Protein AF-A0A1M4Y248-F1 (afdb_monomer)

pLDDT: mean 72.72, std 13.28, range [43.5, 87.31]

Structure (mmCIF, N/CA/C/O backbone):
data_AF-A0A1M4Y248-F1
#
_entry.id   AF-A0A1M4Y248-F1
#
loop_
_atom_site.group_PDB
_atom_site.id
_atom_site.type_symbol
_atom_site.label_atom_id
_atom_site.label_alt_id
_atom_site.label_comp_id
_atom_site.label_asym_id
_atom_site.label_entity_id
_atom_site.label_seq_id
_atom_site.pdbx_PDB_ins_code
_atom_site.Cartn_x
_atom_site.Cartn_y
_atom_site.Cartn_z
_atom_site.occupancy
_atom_site.B_iso_or_equiv
_atom_site.auth_seq_id
_atom_site.auth_comp_id
_atom_site.auth_asym_id
_atom_site.auth_atom_id
_atom_site.pdbx_PDB_model_num
ATOM 1 N N . MET A 1 1 ? -24.010 -9.526 38.617 1.00 43.50 1 MET A N 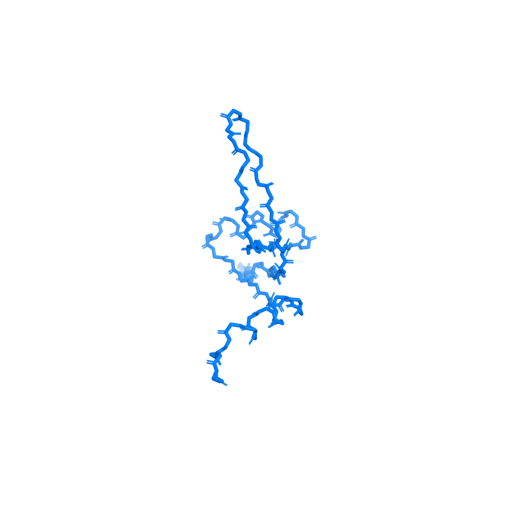1
ATOM 2 C CA . MET A 1 1 ? -24.115 -9.727 37.158 1.00 43.50 1 MET A CA 1
ATOM 3 C C . MET A 1 1 ? -22.857 -9.167 36.501 1.00 43.50 1 MET A C 1
ATOM 5 O O . MET A 1 1 ? -22.770 -7.949 36.371 1.00 43.50 1 MET A O 1
ATOM 9 N N . PRO A 1 2 ? -21.828 -9.971 36.187 1.00 45.72 2 PRO A N 1
ATOM 10 C CA . PRO A 1 2 ? -20.690 -9.456 35.438 1.00 45.72 2 PRO A CA 1
ATOM 11 C C . PRO A 1 2 ? -21.117 -9.234 33.982 1.00 45.72 2 PRO A C 1
ATOM 13 O O . PRO A 1 2 ? -21.640 -10.137 33.334 1.00 45.72 2 PRO A O 1
ATOM 16 N N . HIS A 1 3 ? -20.924 -8.013 33.486 1.00 45.03 3 HIS A N 1
ATOM 17 C CA . HIS A 1 3 ? -21.087 -7.688 32.074 1.00 45.03 3 HIS A CA 1
ATOM 18 C C . HIS A 1 3 ? -19.986 -8.414 31.303 1.00 45.03 3 HIS A C 1
ATOM 20 O O . HIS A 1 3 ? -18.828 -7.997 31.308 1.00 45.03 3 HIS A O 1
ATOM 26 N N . GLN A 1 4 ? -20.341 -9.533 30.680 1.00 55.06 4 GLN A N 1
ATOM 27 C CA . GLN A 1 4 ? -19.467 -10.252 29.768 1.00 55.06 4 GLN A CA 1
ATOM 28 C C . GLN A 1 4 ? -19.286 -9.365 28.533 1.00 55.06 4 GLN A C 1
ATOM 30 O O . GLN A 1 4 ? -20.136 -9.309 27.647 1.00 55.06 4 GLN A O 1
ATOM 35 N N . ARG A 1 5 ? -18.210 -8.573 28.543 1.00 48.31 5 ARG A N 1
ATOM 36 C CA . ARG A 1 5 ? -17.795 -7.712 27.437 1.00 48.31 5 ARG A CA 1
ATOM 37 C C . ARG A 1 5 ? -17.501 -8.646 26.268 1.00 48.31 5 ARG A C 1
ATOM 39 O O . ARG A 1 5 ? -16.481 -9.329 26.267 1.00 48.31 5 ARG A O 1
ATOM 46 N N . LEU A 1 6 ? -18.443 -8.746 25.334 1.00 48.00 6 LEU A N 1
ATOM 47 C CA . LEU A 1 6 ? -18.269 -9.488 24.096 1.00 48.00 6 LEU A CA 1
ATOM 48 C C . LEU A 1 6 ? -17.148 -8.774 23.333 1.00 48.00 6 LEU A C 1
ATOM 50 O O . LEU A 1 6 ? -17.369 -7.737 22.713 1.00 48.00 6 LEU A O 1
ATOM 54 N N . VAL A 1 7 ? -15.914 -9.255 23.478 1.00 51.09 7 VAL A N 1
ATOM 55 C CA . VAL A 1 7 ? -14.795 -8.794 22.662 1.00 51.09 7 VAL A CA 1
ATOM 56 C C . VAL A 1 7 ? -15.110 -9.309 21.269 1.00 51.09 7 VAL A C 1
ATOM 58 O O . VAL A 1 7 ? -14.981 -10.498 20.988 1.00 51.09 7 VAL A O 1
ATOM 61 N N . SER A 1 8 ? -15.638 -8.437 20.416 1.00 52.59 8 SER A N 1
ATOM 62 C CA . SER A 1 8 ? -15.798 -8.727 19.002 1.00 52.59 8 SER A CA 1
ATOM 63 C C . SER A 1 8 ? -14.402 -8.958 18.434 1.00 52.59 8 SER A C 1
ATOM 65 O O . SER A 1 8 ? -13.688 -8.010 18.117 1.00 52.59 8 SER A O 1
ATOM 67 N N . HIS A 1 9 ? -13.995 -10.223 18.353 1.00 55.69 9 HIS A N 1
ATOM 68 C CA . HIS A 1 9 ? -12.788 -10.679 17.668 1.00 55.69 9 HIS A CA 1
ATOM 69 C C . HIS A 1 9 ? -12.959 -10.557 16.152 1.00 55.69 9 HIS A C 1
ATOM 71 O O . HIS A 1 9 ? -12.685 -11.505 15.421 1.00 55.69 9 HIS A O 1
ATOM 77 N N . THR A 1 10 ? -13.472 -9.427 15.667 1.00 59.97 10 THR A N 1
ATOM 78 C CA . THR A 1 10 ? -13.469 -9.167 14.237 1.00 59.97 10 THR A CA 1
ATOM 79 C C . THR A 1 10 ? -11.999 -9.067 13.847 1.00 59.97 10 THR A C 1
ATOM 81 O O . THR A 1 10 ? -11.298 -8.208 14.392 1.00 59.97 10 THR A O 1
ATOM 84 N N . PRO A 1 11 ? -11.491 -9.978 13.005 1.00 61.91 11 PRO A N 1
ATOM 85 C CA . PRO A 1 11 ? -10.101 -9.929 12.599 1.00 61.91 11 PRO A CA 1
ATOM 86 C C . PRO A 1 11 ? -9.844 -8.575 11.925 1.00 61.91 11 PRO A C 1
ATOM 88 O O . PRO A 1 11 ? -10.709 -8.097 11.178 1.00 61.91 11 PRO A O 1
ATOM 91 N N . PRO A 1 12 ? -8.709 -7.922 12.221 1.00 64.56 12 PRO A N 1
ATOM 92 C CA . PRO A 1 12 ? -8.361 -6.657 11.590 1.00 64.56 12 PRO A CA 1
ATOM 93 C C . PRO A 1 12 ? -8.350 -6.850 10.073 1.00 64.56 12 PRO A C 1
ATOM 95 O O . PRO A 1 12 ? -7.756 -7.806 9.573 1.00 64.56 12 PRO A O 1
ATOM 98 N N . GLN A 1 13 ? -9.055 -5.969 9.361 1.00 74.81 13 GLN A N 1
ATOM 99 C CA . GLN A 1 13 ? -9.221 -6.065 7.914 1.00 74.81 13 GLN A CA 1
ATOM 100 C C . GLN A 1 13 ? -8.187 -5.185 7.225 1.00 74.81 13 GLN A C 1
ATOM 102 O O . GLN A 1 13 ? -8.261 -3.962 7.305 1.00 74.81 13 GLN A O 1
ATOM 107 N N . GLY A 1 14 ? -7.234 -5.816 6.546 1.00 79.25 14 GLY A N 1
ATOM 108 C CA . GLY A 1 14 ? -6.306 -5.111 5.669 1.00 79.25 14 GLY A CA 1
ATOM 109 C C . GLY A 1 14 ? -6.868 -4.928 4.257 1.00 79.25 14 GLY A C 1
ATOM 110 O O . GL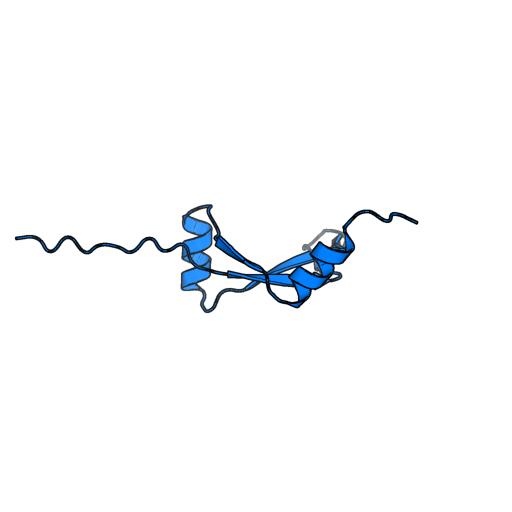Y A 1 14 ? -7.802 -5.624 3.847 1.00 79.25 14 GLY A O 1
ATOM 111 N N . ILE A 1 15 ? -6.272 -4.028 3.479 1.00 82.44 15 ILE A N 1
ATOM 112 C CA . ILE A 1 15 ? -6.519 -3.928 2.035 1.00 82.44 15 ILE A CA 1
ATOM 113 C C . ILE A 1 15 ? -5.297 -4.481 1.308 1.00 82.44 15 ILE A C 1
ATOM 115 O O . ILE A 1 15 ? -4.192 -3.964 1.467 1.00 82.44 15 ILE A O 1
ATOM 119 N N . LEU A 1 16 ? -5.500 -5.535 0.515 1.00 83.94 16 LEU A N 1
ATOM 120 C CA . LEU A 1 16 ? -4.464 -6.130 -0.323 1.00 83.94 16 LEU A CA 1
ATOM 121 C C . LEU A 1 16 ? -4.337 -5.337 -1.625 1.00 83.94 16 LEU A C 1
ATOM 123 O O . LEU A 1 16 ? -5.313 -5.178 -2.361 1.00 83.94 16 LEU A O 1
ATOM 127 N N . GLN A 1 17 ? -3.131 -4.871 -1.914 1.00 82.81 17 GLN A N 1
ATOM 128 C CA . GLN A 1 17 ? -2.792 -4.102 -3.104 1.00 82.81 17 GLN A CA 1
ATOM 129 C C . GLN A 1 17 ? -1.597 -4.732 -3.814 1.00 82.81 17 GLN A C 1
ATOM 131 O O . GLN A 1 17 ? -0.721 -5.328 -3.183 1.00 82.81 17 GLN A O 1
ATOM 136 N N . ASP A 1 18 ? -1.564 -4.576 -5.133 1.00 83.00 18 ASP A N 1
ATOM 137 C CA . ASP A 1 18 ? -0.379 -4.869 -5.927 1.00 83.00 18 ASP A CA 1
ATOM 138 C C . ASP A 1 18 ? 0.652 -3.750 -5.735 1.00 83.00 18 ASP A C 1
ATOM 140 O O . ASP A 1 18 ? 0.332 -2.568 -5.863 1.00 83.00 18 ASP A O 1
ATOM 144 N N . ALA A 1 19 ? 1.883 -4.133 -5.412 1.00 81.75 19 ALA A N 1
ATOM 145 C CA . ALA A 1 19 ? 3.017 -3.227 -5.269 1.00 81.75 19 ALA A CA 1
ATOM 146 C C . ALA A 1 19 ? 3.969 -3.279 -6.473 1.00 81.75 19 ALA A C 1
ATOM 148 O O . ALA A 1 19 ? 4.993 -2.597 -6.476 1.00 81.75 19 ALA A O 1
ATOM 149 N N . GLY A 1 20 ? 3.645 -4.070 -7.500 1.00 83.06 20 GLY A N 1
ATOM 150 C CA . GLY A 1 20 ? 4.449 -4.203 -8.703 1.00 83.06 20 GLY A CA 1
ATOM 151 C C . GLY A 1 20 ? 5.812 -4.822 -8.420 1.00 83.06 20 GLY A C 1
ATOM 152 O O . GLY A 1 20 ? 5.905 -5.909 -7.842 1.00 83.06 20 GLY A O 1
ATOM 153 N N . GLU A 1 21 ? 6.872 -4.142 -8.861 1.00 84.31 21 GLU A N 1
ATOM 154 C CA . GLU A 1 21 ? 8.244 -4.573 -8.608 1.00 84.31 21 GLU A CA 1
ATOM 155 C C . GLU A 1 21 ? 8.791 -3.944 -7.317 1.00 84.31 21 GLU A C 1
ATOM 157 O O . GLU A 1 21 ? 8.885 -2.723 -7.197 1.00 84.31 21 GLU A O 1
ATOM 162 N N . LEU A 1 22 ? 9.215 -4.783 -6.369 1.00 84.69 22 LEU A N 1
ATOM 163 C CA . LEU A 1 22 ? 9.843 -4.359 -5.117 1.00 84.69 22 LEU A CA 1
ATOM 164 C C . LEU A 1 22 ? 11.300 -4.817 -5.073 1.00 84.69 22 LEU A C 1
ATOM 166 O O . LEU A 1 22 ? 11.588 -6.002 -5.235 1.00 84.69 22 LEU A O 1
ATOM 170 N N . ALA A 1 23 ? 12.221 -3.898 -4.791 1.00 85.62 23 ALA A N 1
ATOM 171 C CA . ALA A 1 23 ? 13.588 -4.243 -4.418 1.00 85.62 23 ALA A CA 1
ATOM 172 C C . ALA A 1 23 ? 13.723 -4.192 -2.891 1.00 85.62 23 ALA A C 1
ATOM 174 O O . ALA A 1 23 ? 13.631 -3.121 -2.293 1.00 85.62 23 ALA A O 1
ATOM 175 N N . VAL A 1 24 ? 13.941 -5.346 -2.261 1.00 83.94 24 VAL A N 1
ATOM 176 C CA . VAL A 1 24 ? 14.219 -5.437 -0.826 1.00 83.94 24 VAL A CA 1
ATOM 177 C C . VAL A 1 24 ? 15.720 -5.275 -0.620 1.00 83.94 24 VAL A C 1
ATOM 179 O O . VAL A 1 24 ? 16.518 -6.087 -1.091 1.00 83.94 24 VAL A O 1
ATOM 182 N N . LEU A 1 25 ? 16.093 -4.204 0.080 1.00 87.31 25 LEU A N 1
ATOM 183 C CA . LEU A 1 25 ? 17.466 -3.933 0.492 1.00 87.31 25 LEU A CA 1
ATOM 184 C C . LEU A 1 25 ? 17.650 -4.455 1.914 1.00 87.31 25 LEU A C 1
ATOM 186 O O . LEU A 1 25 ? 16.966 -4.012 2.832 1.00 87.31 25 LEU A O 1
ATOM 190 N N . THR A 1 26 ? 18.554 -5.413 2.094 1.00 84.94 26 THR A N 1
ATOM 191 C CA . THR A 1 26 ? 18.957 -5.899 3.418 1.00 84.94 26 THR A CA 1
ATOM 192 C C . THR A 1 26 ? 20.389 -5.456 3.669 1.00 84.94 26 THR A C 1
ATOM 194 O O . THR A 1 26 ? 21.228 -5.541 2.773 1.00 84.94 26 THR A O 1
ATOM 197 N N . GLU A 1 27 ? 20.680 -4.963 4.871 1.00 81.56 27 GLU A N 1
ATOM 198 C CA . GLU A 1 27 ? 22.045 -4.578 5.228 1.00 81.56 27 GLU A CA 1
ATOM 199 C C . GLU A 1 27 ? 22.981 -5.787 5.080 1.00 81.56 27 GLU A C 1
ATOM 201 O O . GLU A 1 27 ? 22.72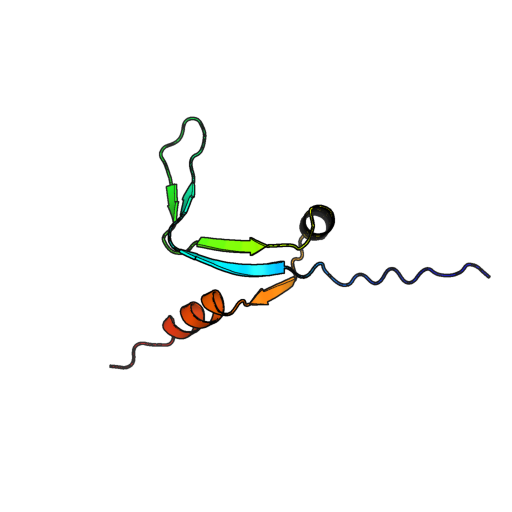0 -6.861 5.622 1.00 81.56 27 GLU A O 1
ATOM 206 N N . ASN A 1 28 ? 24.077 -5.601 4.340 1.00 78.12 28 ASN A 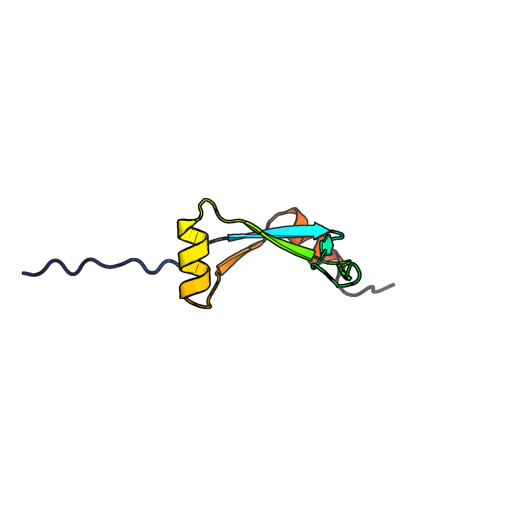N 1
ATOM 207 C CA . ASN A 1 28 ? 25.082 -6.626 4.025 1.00 78.12 28 ASN A CA 1
ATOM 208 C C . ASN A 1 28 ? 24.630 -7.746 3.066 1.00 78.12 28 ASN A C 1
ATOM 210 O O . ASN A 1 28 ? 25.297 -8.780 2.994 1.00 78.12 28 ASN A O 1
ATOM 214 N N . ALA A 1 29 ? 23.547 -7.555 2.309 1.00 80.44 29 ALA A N 1
ATOM 215 C CA . ALA A 1 29 ? 23.146 -8.469 1.242 1.00 80.44 29 ALA A CA 1
ATOM 216 C C . ALA A 1 29 ? 22.909 -7.734 -0.083 1.00 80.44 29 ALA A C 1
ATOM 218 O O . ALA A 1 29 ? 22.627 -6.535 -0.113 1.00 80.44 29 ALA A O 1
ATOM 219 N N . GLU A 1 30 ? 22.992 -8.478 -1.184 1.00 85.62 30 GLU A N 1
ATOM 220 C CA . GLU A 1 30 ? 22.601 -7.973 -2.498 1.00 85.62 30 GLU A CA 1
ATOM 221 C C . GLU A 1 30 ? 21.083 -7.698 -2.549 1.00 85.62 30 GLU A C 1
ATOM 223 O O . GLU A 1 30 ? 20.295 -8.457 -1.970 1.00 85.62 30 GLU A O 1
ATOM 228 N N . PRO A 1 31 ? 20.641 -6.638 -3.253 1.00 84.56 31 PRO A N 1
ATOM 229 C CA . PRO A 1 31 ? 19.226 -6.331 -3.429 1.00 84.56 31 PRO A CA 1
ATOM 230 C C . PRO A 1 31 ? 18.448 -7.507 -4.025 1.00 84.56 31 PRO A C 1
ATOM 232 O O . PRO A 1 31 ? 18.766 -7.990 -5.113 1.00 84.56 31 PRO A O 1
ATOM 235 N N . THR A 1 32 ? 17.365 -7.921 -3.365 1.00 85.94 32 THR A N 1
ATOM 236 C CA . THR A 1 32 ? 16.460 -8.938 -3.922 1.00 85.94 32 THR A CA 1
ATOM 237 C C . THR A 1 32 ? 15.296 -8.257 -4.634 1.00 85.94 32 THR A C 1
ATOM 239 O O . THR A 1 32 ? 14.552 -7.492 -4.022 1.00 85.94 32 THR A O 1
ATOM 242 N N . ARG A 1 33 ? 15.132 -8.520 -5.938 1.00 84.38 33 ARG A N 1
ATOM 243 C CA . ARG A 1 33 ? 14.009 -8.002 -6.736 1.00 84.38 33 ARG A CA 1
ATOM 244 C C . ARG A 1 33 ? 12.851 -8.995 -6.767 1.00 84.38 33 ARG A C 1
ATOM 246 O O . ARG A 1 33 ? 13.017 -10.134 -7.195 1.00 84.38 33 ARG A O 1
ATOM 253 N N . HIS A 1 34 ? 11.667 -8.525 -6.404 1.00 81.81 34 HIS A N 1
ATOM 254 C CA . HIS A 1 34 ? 10.410 -9.258 -6.472 1.00 81.81 34 HIS A CA 1
ATOM 255 C C . HIS A 1 34 ? 9.541 -8.639 -7.563 1.00 81.81 34 HIS A C 1
ATOM 257 O O . HIS A 1 34 ? 9.179 -7.474 -7.455 1.00 81.81 34 HIS A O 1
ATOM 263 N N . ARG A 1 35 ? 9.212 -9.404 -8.612 1.00 70.56 35 ARG A N 1
ATOM 264 C CA . ARG A 1 35 ? 8.397 -8.929 -9.752 1.00 70.56 35 ARG A CA 1
ATOM 265 C C . ARG A 1 35 ? 6.889 -8.873 -9.490 1.00 70.56 35 ARG A C 1
ATOM 267 O O . ARG A 1 35 ? 6.155 -8.280 -10.274 1.00 70.56 35 ARG A O 1
ATOM 274 N N . TYR A 1 36 ? 6.453 -9.491 -8.397 1.00 76.12 36 TYR A N 1
ATOM 275 C CA . TYR A 1 36 ? 5.052 -9.619 -8.008 1.00 76.12 36 TYR A CA 1
ATOM 276 C C . TYR A 1 36 ? 4.946 -9.440 -6.493 1.00 76.12 36 TYR A C 1
ATOM 278 O O . TYR A 1 36 ? 4.807 -10.405 -5.741 1.00 76.12 36 TYR A O 1
ATOM 286 N N . ALA A 1 37 ? 5.138 -8.207 -6.028 1.00 80.19 37 ALA A N 1
ATOM 287 C CA . ALA A 1 37 ? 5.023 -7.882 -4.614 1.00 80.19 37 ALA A CA 1
ATOM 288 C C . ALA A 1 37 ? 3.583 -7.485 -4.272 1.00 80.19 37 ALA A C 1
ATOM 290 O O . ALA A 1 37 ? 2.953 -6.719 -4.995 1.00 80.19 37 ALA A O 1
ATOM 291 N N . MET A 1 38 ? 3.078 -7.972 -3.140 1.00 81.69 38 MET A N 1
ATOM 292 C CA . MET A 1 38 ? 1.792 -7.547 -2.591 1.00 81.69 38 MET A CA 1
ATOM 293 C C . MET A 1 38 ? 2.005 -6.796 -1.282 1.00 81.69 38 MET A C 1
ATOM 295 O O . MET A 1 38 ? 2.861 -7.169 -0.477 1.00 81.69 38 MET A O 1
ATOM 299 N N . VAL A 1 39 ? 1.197 -5.766 -1.054 1.00 84.44 39 VAL A N 1
ATOM 300 C CA . VAL A 1 39 ? 1.190 -4.988 0.187 1.00 84.44 39 VAL A CA 1
ATOM 301 C C . VAL A 1 39 ? -0.188 -5.081 0.818 1.00 84.44 39 VAL A C 1
ATOM 303 O O . VAL A 1 39 ? -1.205 -4.914 0.149 1.00 84.44 39 VAL A O 1
ATOM 306 N N . ILE A 1 40 ? -0.215 -5.348 2.122 1.00 84.38 40 ILE A N 1
ATOM 307 C CA . ILE A 1 40 ? -1.430 -5.274 2.928 1.00 84.38 40 ILE A CA 1
ATOM 308 C C . ILE A 1 40 ? -1.322 -4.019 3.786 1.00 84.38 40 ILE A C 1
ATOM 310 O O . ILE A 1 40 ? -0.445 -3.931 4.646 1.00 84.38 40 ILE A O 1
ATOM 314 N N . SER A 1 41 ? -2.197 -3.048 3.540 1.00 85.38 41 SER A N 1
ATOM 315 C CA . SER A 1 41 ? -2.288 -1.828 4.342 1.00 85.38 41 SER A CA 1
ATOM 316 C C . SER A 1 41 ? -3.375 -1.954 5.407 1.00 85.38 41 SER A C 1
ATOM 318 O O . SER A 1 41 ? -4.402 -2.600 5.196 1.00 85.38 41 SER A O 1
ATOM 320 N N . PHE A 1 42 ? -3.132 -1.339 6.563 1.00 85.62 42 PHE A N 1
ATOM 321 C CA . PHE A 1 42 ? -4.067 -1.262 7.685 1.00 85.62 42 PHE A CA 1
ATOM 322 C C . PHE A 1 42 ? -4.333 0.204 8.013 1.00 85.62 42 PHE A C 1
ATOM 324 O O . PHE A 1 42 ? -3.481 1.060 7.769 1.00 85.62 42 PHE A O 1
ATOM 331 N N . GLU A 1 43 ? -5.495 0.494 8.595 1.00 83.69 43 GLU A N 1
ATOM 332 C CA . GLU A 1 43 ? -5.876 1.869 8.941 1.00 83.69 43 GLU A CA 1
ATOM 333 C C . GLU A 1 43 ? -5.092 2.413 10.146 1.00 83.69 43 GLU A C 1
ATOM 335 O O . GLU A 1 43 ? -4.997 3.626 10.328 1.00 83.69 43 GLU A O 1
ATOM 340 N N . SER A 1 44 ? -4.521 1.531 10.975 1.00 86.38 44 SER A N 1
ATOM 341 C CA . SER A 1 44 ? -3.701 1.917 12.123 1.00 86.38 44 SER A CA 1
ATOM 342 C C . SER A 1 44 ? -2.642 0.873 12.489 1.00 86.38 44 SER A C 1
ATOM 344 O O . SER A 1 44 ? -2.745 -0.310 12.153 1.00 86.38 44 SER A O 1
ATOM 346 N N . GLU A 1 45 ? -1.626 1.310 13.239 1.00 86.81 45 GLU A N 1
ATOM 347 C CA . GLU A 1 45 ? -0.589 0.430 13.789 1.00 86.81 45 GLU A CA 1
ATOM 348 C C . GLU A 1 45 ? -1.167 -0.607 14.766 1.00 86.81 45 GLU A C 1
ATOM 350 O O . GLU A 1 45 ? -0.740 -1.761 14.771 1.00 86.81 45 GLU A O 1
ATOM 355 N N . ASP A 1 46 ? -2.179 -0.233 15.555 1.00 84.75 46 ASP A N 1
ATOM 356 C CA . ASP A 1 46 ? -2.859 -1.155 16.470 1.00 84.75 46 ASP A CA 1
ATOM 357 C C . ASP A 1 46 ? -3.533 -2.310 15.719 1.00 84.75 46 ASP A C 1
ATOM 359 O O . ASP A 1 46 ? -3.421 -3.466 16.137 1.00 84.75 46 ASP A O 1
ATOM 363 N N . GLN A 1 47 ? -4.173 -2.026 14.576 1.00 81.56 47 GLN A N 1
ATOM 364 C CA . GLN A 1 47 ? -4.753 -3.067 13.726 1.00 81.56 47 GLN A CA 1
ATOM 365 C C . GLN A 1 47 ? -3.671 -4.004 13.187 1.00 81.56 47 GLN A C 1
ATOM 367 O O . GLN A 1 47 ? -3.843 -5.218 13.264 1.00 81.56 47 GLN A O 1
ATOM 372 N N . LEU A 1 48 ? -2.535 -3.470 12.720 1.00 84.62 48 LEU A N 1
ATOM 373 C CA . LEU A 1 48 ? -1.392 -4.278 12.281 1.00 84.62 48 LEU A CA 1
ATOM 374 C C . LEU A 1 48 ? -0.872 -5.181 13.412 1.00 84.62 48 LEU A C 1
ATOM 376 O O . LEU A 1 48 ? -0.683 -6.383 13.213 1.00 84.62 48 LEU A O 1
ATOM 380 N N . ARG A 1 49 ? -0.667 -4.627 14.613 1.00 85.81 49 ARG A N 1
ATOM 381 C CA . ARG A 1 49 ? -0.190 -5.379 15.786 1.00 85.81 49 ARG A CA 1
ATOM 382 C C . ARG A 1 49 ? -1.155 -6.499 16.164 1.00 85.81 49 ARG A C 1
ATOM 384 O O . ARG A 1 49 ? -0.713 -7.617 16.431 1.00 85.81 49 ARG A O 1
ATOM 391 N N . GLN A 1 50 ? -2.458 -6.230 16.135 1.00 81.50 50 GLN A N 1
ATOM 392 C CA . GLN A 1 50 ? -3.487 -7.240 16.370 1.00 81.50 50 GLN A CA 1
ATOM 393 C C . GLN A 1 50 ? -3.433 -8.350 15.307 1.00 81.50 50 GLN A C 1
ATOM 395 O O . GLN A 1 50 ? -3.500 -9.535 15.639 1.00 81.50 50 GLN A O 1
ATOM 400 N N . ALA A 1 51 ? -3.248 -7.979 14.043 1.00 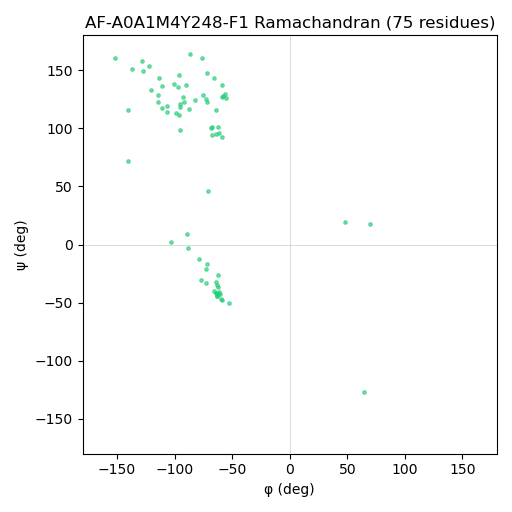81.31 51 ALA A N 1
ATOM 401 C CA . ALA A 1 51 ? -3.192 -8.899 12.914 1.00 81.31 51 ALA A CA 1
ATOM 402 C C . ALA A 1 51 ? -1.995 -9.868 13.033 1.00 81.31 51 ALA A C 1
ATOM 404 O O . ALA A 1 51 ? -2.143 -11.087 12.893 1.00 81.31 51 ALA A O 1
ATOM 405 N N . LEU A 1 52 ? -0.821 -9.339 13.395 1.00 82.69 52 LEU A N 1
ATOM 406 C CA . LEU A 1 52 ? 0.387 -10.129 13.659 1.00 82.69 52 LEU A CA 1
ATOM 407 C C . LEU A 1 52 ? 0.226 -11.038 14.886 1.00 82.69 52 LEU A C 1
ATOM 409 O O . LEU A 1 52 ? 0.642 -12.199 14.858 1.00 82.69 52 LEU A O 1
ATOM 413 N N . GLY A 1 53 ? -0.412 -10.536 15.948 1.00 81.00 53 GLY A N 1
ATOM 414 C CA . GLY A 1 53 ? -0.633 -11.273 17.194 1.00 81.00 53 GLY A CA 1
ATOM 415 C C . GLY A 1 53 ? -1.535 -12.501 17.038 1.00 81.00 53 GLY A C 1
ATOM 416 O O . GLY A 1 53 ? -1.316 -13.512 17.703 1.00 81.00 53 GLY A O 1
ATOM 417 N N . HIS A 1 54 ? -2.511 -12.454 16.128 1.00 71.06 54 HIS A N 1
ATOM 418 C CA . HIS A 1 54 ? -3.441 -13.564 15.900 1.00 71.06 54 HIS A CA 1
ATOM 419 C C . HIS A 1 54 ? -2.960 -14.596 14.866 1.00 71.06 54 HIS A C 1
ATOM 421 O O . HIS A 1 54 ? -3.653 -15.593 14.66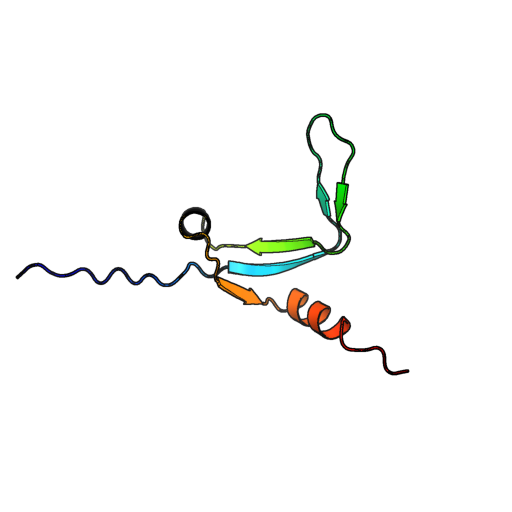1 1.00 71.06 54 HIS A O 1
ATOM 427 N N . ARG A 1 55 ? -1.799 -14.386 14.214 1.00 65.12 55 ARG A N 1
ATOM 428 C CA . ARG A 1 55 ? -1.297 -15.199 13.076 1.00 65.12 55 ARG A CA 1
ATOM 429 C C . ARG A 1 55 ? -2.347 -15.450 11.979 1.00 65.12 55 ARG A C 1
ATOM 431 O O . ARG A 1 55 ? -2.219 -16.388 11.195 1.00 65.12 55 ARG A O 1
ATOM 438 N N . ARG A 1 56 ? -3.397 -14.633 11.939 1.00 63.44 56 ARG A N 1
ATOM 439 C CA . ARG A 1 56 ? -4.525 -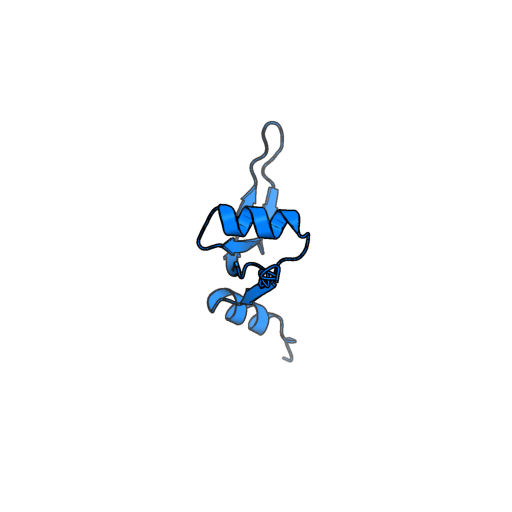14.750 11.025 1.00 63.44 56 ARG A CA 1
ATOM 440 C C . ARG A 1 56 ? -4.899 -13.344 10.594 1.00 63.44 56 ARG A C 1
ATOM 442 O O . ARG A 1 56 ? -5.260 -12.510 11.420 1.00 63.44 56 ARG A O 1
ATOM 449 N N . LEU A 1 57 ? -4.736 -13.108 9.301 1.00 70.50 57 LEU A N 1
ATOM 450 C CA . LEU A 1 57 ? -4.963 -11.836 8.638 1.00 70.50 57 LEU A CA 1
ATOM 451 C C . LEU A 1 57 ? -6.142 -12.042 7.696 1.00 70.50 57 LEU A C 1
ATOM 453 O O . LEU A 1 57 ? -6.064 -12.916 6.833 1.00 70.50 57 LEU A O 1
ATOM 457 N N . ASP A 1 58 ? -7.195 -11.248 7.854 1.00 74.69 58 ASP A N 1
ATOM 458 C CA . ASP A 1 58 ? -8.236 -11.149 6.838 1.00 74.69 58 ASP A CA 1
ATOM 459 C C . ASP A 1 58 ? -7.987 -9.866 6.042 1.00 74.69 58 ASP A C 1
ATOM 461 O O . ASP A 1 58 ? -7.628 -8.822 6.590 1.00 74.69 58 ASP A O 1
ATOM 465 N N . TYR A 1 59 ? -8.146 -9.942 4.728 1.00 79.00 59 TYR A N 1
ATOM 466 C CA . TYR A 1 59 ? -7.948 -8.803 3.846 1.00 79.00 59 TYR A CA 1
ATOM 467 C C . TYR A 1 59 ? -9.049 -8.738 2.799 1.00 79.00 59 TYR A C 1
ATOM 469 O O . TYR A 1 59 ? -9.615 -9.751 2.385 1.00 79.00 59 TYR A O 1
ATOM 477 N N . ARG A 1 60 ? -9.345 -7.520 2.353 1.00 80.00 60 ARG A N 1
ATOM 478 C CA . ARG A 1 60 ? -10.157 -7.279 1.162 1.00 80.00 60 ARG A CA 1
ATOM 479 C C . ARG A 1 60 ? -9.225 -7.037 -0.012 1.00 80.00 60 ARG A C 1
ATOM 481 O O . ARG A 1 60 ? -8.247 -6.303 0.115 1.00 80.00 60 ARG A O 1
ATOM 488 N N . VAL A 1 61 ? -9.524 -7.651 -1.150 1.00 79.38 61 VAL A N 1
ATOM 489 C CA . VAL A 1 61 ? -8.754 -7.424 -2.376 1.00 79.38 61 VAL A CA 1
ATOM 490 C C . VAL A 1 61 ? -9.082 -6.024 -2.899 1.00 79.38 61 VAL A C 1
ATOM 492 O O . VAL A 1 61 ? -10.252 -5.708 -3.115 1.00 79.38 61 VAL A O 1
ATOM 495 N N . GLY A 1 62 ? -8.066 -5.176 -3.054 1.00 76.56 62 GLY A N 1
ATOM 496 C CA . GLY A 1 62 ? -8.195 -3.868 -3.691 1.00 76.56 62 GLY A CA 1
ATOM 497 C C . GLY A 1 62 ? -8.288 -3.982 -5.214 1.00 76.56 62 GLY A C 1
ATOM 498 O O . GLY A 1 62 ? -7.866 -4.983 -5.787 1.00 76.56 62 GLY A O 1
ATOM 499 N N . ILE A 1 63 ? -8.802 -2.937 -5.870 1.00 74.88 63 ILE A N 1
ATOM 500 C CA . ILE A 1 63 ? -9.093 -2.920 -7.319 1.00 74.88 63 ILE A CA 1
ATOM 501 C C . ILE A 1 63 ? -7.873 -3.345 -8.154 1.00 74.88 63 ILE A C 1
ATOM 503 O O . ILE A 1 63 ? -7.964 -4.276 -8.943 1.00 74.88 63 ILE A O 1
ATOM 507 N N . THR A 1 64 ? -6.704 -2.750 -7.907 1.00 72.81 64 THR A N 1
ATOM 508 C CA . THR A 1 64 ? -5.473 -3.060 -8.658 1.00 72.81 64 THR A CA 1
ATOM 509 C C . THR A 1 64 ? -5.010 -4.512 -8.481 1.00 72.81 64 THR A C 1
ATOM 511 O O . THR A 1 64 ? -4.502 -5.129 -9.411 1.00 72.81 64 THR A O 1
ATOM 514 N N . ALA A 1 65 ? -5.210 -5.095 -7.293 1.00 71.88 65 ALA A N 1
ATOM 515 C CA . ALA A 1 65 ? -4.900 -6.505 -7.061 1.00 71.88 65 ALA A CA 1
ATOM 516 C C . ALA A 1 65 ? -5.916 -7.437 -7.753 1.00 71.88 65 ALA A C 1
ATOM 518 O O . ALA A 1 65 ? -5.536 -8.506 -8.225 1.00 71.88 65 ALA A O 1
ATOM 519 N N . GLN A 1 66 ? -7.188 -7.031 -7.854 1.00 69.31 66 GLN A N 1
ATOM 520 C CA . GLN A 1 66 ? -8.217 -7.783 -8.585 1.00 69.31 66 GLN A CA 1
ATOM 521 C C . GLN A 1 66 ? -7.907 -7.869 -10.085 1.00 69.31 66 GLN A C 1
ATOM 523 O O . GLN A 1 66 ? -8.068 -8.938 -10.667 1.00 69.31 66 GLN A O 1
ATOM 528 N N . GLU A 1 67 ? -7.443 -6.776 -10.697 1.00 67.06 67 GLU A N 1
ATOM 529 C CA . GLU A 1 67 ? -7.064 -6.735 -12.119 1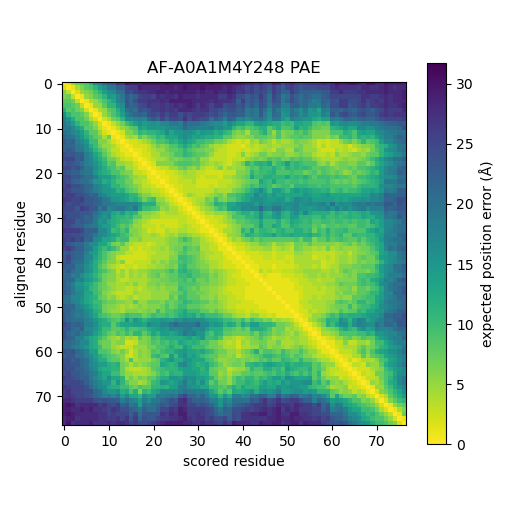.00 67.06 67 GLU A CA 1
ATOM 530 C C . GLU A 1 67 ? -5.948 -7.746 -12.431 1.00 67.06 67 GLU A C 1
ATOM 532 O O . GLU A 1 67 ? -6.093 -8.561 -13.340 1.00 67.06 67 GLU A O 1
ATOM 537 N N . ARG A 1 68 ? -4.895 -7.793 -11.603 1.00 64.44 68 ARG A N 1
ATOM 538 C CA . ARG A 1 68 ? -3.780 -8.753 -11.731 1.00 64.44 68 ARG A CA 1
ATOM 539 C C . ARG A 1 68 ? -4.204 -10.210 -11.547 1.00 64.44 68 ARG A C 1
ATOM 541 O O . ARG A 1 68 ? -3.763 -11.071 -12.297 1.00 64.44 68 ARG A O 1
ATOM 548 N N . MET A 1 69 ? -5.069 -10.496 -10.570 1.00 66.94 69 MET A N 1
ATOM 549 C CA . MET A 1 69 ? -5.599 -11.855 -10.373 1.00 66.94 69 MET A CA 1
ATOM 550 C C . MET A 1 69 ? -6.419 -12.336 -11.580 1.00 66.94 69 MET A C 1
ATOM 552 O O . MET A 1 69 ? -6.519 -13.538 -11.812 1.00 66.94 69 MET A O 1
ATOM 556 N N . HIS A 1 70 ? -7.010 -11.414 -12.345 1.00 62.91 70 HIS A N 1
ATOM 557 C CA . HIS A 1 70 ? -7.756 -11.734 -13.560 1.00 62.91 70 HIS A CA 1
ATOM 558 C C . HIS A 1 70 ? -6.832 -12.045 -14.750 1.00 62.91 70 HIS A C 1
ATOM 560 O O . HIS A 1 70 ? -7.187 -12.864 -15.597 1.00 62.91 70 HIS A 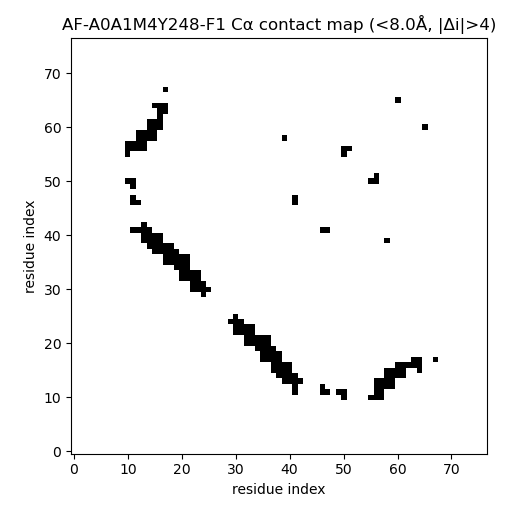O 1
ATOM 566 N N . GLU A 1 71 ? -5.642 -11.438 -14.805 1.00 59.19 71 GLU A N 1
ATOM 567 C CA . GLU A 1 71 ? -4.645 -11.672 -15.863 1.00 59.19 71 GLU A CA 1
ATOM 568 C C . GLU A 1 71 ? -3.961 -13.051 -15.775 1.00 59.19 71 GLU A C 1
ATOM 570 O O . GLU A 1 71 ? -3.400 -13.514 -16.766 1.00 59.19 71 GLU A O 1
ATOM 575 N N . GLU A 1 72 ? -4.048 -13.751 -14.637 1.00 56.31 72 GLU A N 1
ATOM 576 C CA . GLU A 1 72 ? -3.516 -15.116 -14.462 1.00 56.31 72 GLU A CA 1
ATOM 577 C C . GLU A 1 72 ? -4.522 -16.238 -14.831 1.00 56.31 72 GLU A C 1
ATOM 579 O O . GLU A 1 72 ? -4.260 -17.422 -14.605 1.00 56.31 72 GLU A O 1
ATOM 584 N N . GLY A 1 73 ? -5.673 -15.900 -15.430 1.00 50.78 73 GLY A N 1
ATOM 585 C CA . GLY A 1 73 ? -6.582 -16.868 -16.066 1.00 50.78 73 GLY A CA 1
ATOM 586 C C . GLY A 1 73 ? -6.003 -17.417 -17.382 1.00 50.78 73 GLY A C 1
ATOM 587 O O . GLY A 1 73 ? -5.272 -16.703 -18.064 1.00 50.78 73 GLY A O 1
ATOM 588 N N . PRO A 1 74 ? -6.284 -18.682 -17.768 1.00 48.91 74 PRO A N 1
ATOM 589 C CA . PRO A 1 74 ? -5.509 -19.393 -18.779 1.00 48.91 74 PRO A CA 1
ATOM 590 C C . PRO A 1 74 ? -5.516 -18.640 -20.108 1.00 48.91 74 PRO A C 1
ATOM 592 O O . PRO A 1 74 ? -6.574 -18.346 -20.665 1.00 48.91 74 PRO A O 1
ATOM 595 N N . SER A 1 75 ? -4.316 -18.388 -20.632 1.00 52.72 75 SER A N 1
ATOM 596 C CA . SER A 1 75 ? -4.104 -18.062 -22.037 1.00 52.72 75 SER A CA 1
ATOM 597 C C . SER A 1 75 ? -4.638 -19.228 -22.877 1.00 52.72 75 SER A C 1
ATOM 599 O O . SER A 1 75 ? -3.961 -20.230 -23.081 1.00 52.72 75 SER A O 1
ATOM 601 N N . ASN A 1 76 ? -5.904 -19.136 -23.284 1.00 52.06 76 ASN A N 1
ATOM 602 C CA . ASN A 1 76 ? -6.460 -19.922 -24.375 1.00 52.06 76 ASN A CA 1
ATOM 603 C C . ASN A 1 76 ? -6.372 -19.052 -25.628 1.00 52.06 76 ASN A C 1
ATOM 605 O O . ASN A 1 76 ? -7.211 -18.174 -25.842 1.00 52.06 76 ASN A O 1
ATOM 609 N N . GLY A 1 77 ? -5.332 -19.300 -26.418 1.00 45.25 77 GLY A N 1
ATOM 610 C CA . GLY A 1 77 ? -5.100 -18.719 -27.736 1.00 45.25 77 GLY A CA 1
ATOM 611 C C . GLY A 1 77 ? -4.008 -19.483 -28.454 1.00 45.25 77 GLY A C 1
ATOM 612 O O . GLY A 1 77 ? -2.833 -19.226 -28.125 1.00 45.25 77 GLY A O 1
#

Sequence (77 aa):
MPHQRLVSHTPPQGILQDAGELAVLTENAEPTRHRYAMVISFESEDQLRQALGHRRLDYRVGITAQERMHEEGPSNG

Foldseek 3Di:
DDDPPPPPPPQFEWEKAWPAWDFDDDVPDDTDIDRTDIDTDGPDPVSVVSNVVVVHYHYDYDPRNVVVVVVPPDPPD

Organism: NCBI:txid1121942

Solvent-accessible surface area (backbone atoms only — not comparable to full-atom values): 4877 Å² total; per-residue (Å²): 134,83,82,78,77,79,75,76,80,69,64,43,68,25,41,32,34,60,55,44,69,40,72,50,79,48,94,96,52,78,70,45,77,37,78,79,33,74,43,72,48,56,97,42,71,69,43,47,52,51,23,64,72,63,78,50,74,45,63,45,80,29,71,70,32,49,56,56,64,58,70,72,52,82,89,83,128

Mean predicted aligned error: 12.13 Å

Radius of gyration: 17.99 Å; Cα contacts (8 Å, |Δi|>4): 95; chains: 1; bounding box: 49×22×65 Å

Nearest PDB structures (foldseek):
  6i69-assembly1_A  TM=4.121E-01  e=9.933E+00  Thermus thermophilus HB8
  6c9s-assembly1_B  TM=1.704E-01  e=8.685E+00  Mycobacterium tuberculosis

Secondary structure (DSSP, 8-state):
------------EEEEEEEEEEEE--TTSPPEEEEEEEEEE-SSHHHHHHHHHTT--EEEEPHHHHHHHHHTS----